Protein AF-A0A2P2LAC6-F1 (afdb_monomer_lite)

InterPro domains:
  IPR000445 Helix-hairpin-helix motif [PF00633] (2-30)
  IPR003265 HhH-GPD domain [PF00730] (36-66)
  IPR003265 HhH-GPD domain [SM00478] (1-96)
  IPR003265 HhH-GPD domain [cd00056] (2-93)
  IPR004036 Endonuclease III-like, conserved site-2 [PS01155] (5-34)
  IPR011257 DNA glycosylase [SSF48150] (2-92)
  IPR023170 Helix-hairpin-helix, base-excision DNA repair, C-terminal [G3DSA:1.10.1670.10] (22-97)

Structure (mmCIF, N/CA/C/O backbone):
data_AF-A0A2P2LAC6-F1
#
_entry.id   AF-A0A2P2LAC6-F1
#
loop_
_atom_site.group_PDB
_atom_site.id
_atom_site.type_symbol
_atom_site.label_atom_id
_atom_site.label_alt_id
_atom_site.label_comp_id
_atom_site.label_asym_id
_atom_site.label_entity_id
_atom_site.label_seq_id
_atom_site.pdbx_PDB_ins_code
_atom_site.Cartn_x
_atom_site.Cartn_y
_atom_site.Cartn_z
_atom_site.occupancy
_atom_site.B_iso_or_equiv
_atom_site.auth_seq_id
_atom_site.auth_comp_id
_atom_site.auth_asym_id
_atom_site.auth_atom_id
_atom_site.pdbx_PDB_model_num
ATOM 1 N N . MET A 1 1 ? 27.574 -0.923 -14.404 1.00 49.78 1 MET A N 1
ATOM 2 C CA . MET A 1 1 ? 26.449 -0.638 -13.482 1.00 49.78 1 MET A CA 1
ATOM 3 C C . MET A 1 1 ? 25.765 -1.964 -13.191 1.00 49.78 1 MET A C 1
ATOM 5 O O . MET A 1 1 ? 25.698 -2.776 -14.099 1.00 49.78 1 MET A O 1
ATOM 9 N N . LYS A 1 2 ? 25.349 -2.237 -11.950 1.00 59.72 2 LYS A N 1
ATOM 10 C CA . LYS A 1 2 ? 25.031 -3.602 -11.474 1.00 59.72 2 LYS A CA 1
ATOM 11 C C . LYS A 1 2 ? 23.807 -4.274 -12.140 1.00 59.72 2 LYS A C 1
ATOM 13 O O . LYS A 1 2 ? 23.605 -5.455 -11.910 1.00 59.72 2 LYS A O 1
ATOM 18 N N . TYR A 1 3 ? 23.049 -3.555 -12.973 1.00 63.53 3 TYR A N 1
ATOM 19 C CA . TYR A 1 3 ? 21.818 -4.048 -13.608 1.00 63.53 3 TYR A CA 1
ATOM 20 C C . TYR A 1 3 ? 21.689 -3.709 -15.105 1.00 63.53 3 TYR A C 1
ATOM 22 O O . TYR A 1 3 ? 20.594 -3.762 -15.629 1.00 63.53 3 TYR A O 1
ATOM 30 N N . ASP A 1 4 ? 22.767 -3.323 -15.799 1.00 64.06 4 ASP A N 1
ATOM 31 C CA . ASP A 1 4 ? 22.792 -3.046 -17.260 1.00 64.06 4 ASP A CA 1
ATOM 32 C C . ASP A 1 4 ? 21.668 -2.143 -17.835 1.00 64.06 4 ASP A C 1
ATOM 34 O O . ASP A 1 4 ? 21.392 -2.144 -19.028 1.00 64.06 4 ASP A O 1
ATOM 38 N N . GLY A 1 5 ? 21.033 -1.329 -16.983 1.00 69.38 5 GLY A N 1
ATOM 39 C CA . GLY A 1 5 ? 19.897 -0.476 -17.354 1.00 69.38 5 GLY A CA 1
ATOM 40 C C . GLY A 1 5 ? 18.518 -1.111 -17.140 1.00 69.38 5 GLY A C 1
ATOM 41 O O . GLY A 1 5 ? 17.518 -0.414 -17.291 1.00 69.38 5 GLY A O 1
ATOM 42 N N . ASP A 1 6 ? 18.461 -2.375 -16.727 1.00 73.69 6 ASP A N 1
ATOM 43 C CA . ASP A 1 6 ? 17.235 -3.071 -16.357 1.00 73.69 6 ASP A CA 1
ATOM 44 C C . ASP A 1 6 ? 16.844 -2.826 -14.896 1.00 73.69 6 ASP A C 1
ATOM 46 O O . ASP A 1 6 ? 17.671 -2.634 -13.998 1.00 73.69 6 ASP A O 1
ATOM 50 N N . ILE A 1 7 ? 15.535 -2.824 -14.655 1.00 74.25 7 ILE A N 1
ATOM 51 C CA . ILE A 1 7 ? 14.969 -2.659 -13.317 1.00 74.25 7 ILE A CA 1
ATOM 52 C C . ILE A 1 7 ? 15.016 -4.039 -12.634 1.00 74.25 7 ILE A C 1
ATOM 54 O O . ILE A 1 7 ? 14.594 -5.020 -13.243 1.00 74.25 7 ILE A O 1
ATOM 58 N N . PRO A 1 8 ? 15.524 -4.168 -11.397 1.00 78.00 8 PRO A N 1
ATOM 59 C CA . PRO A 1 8 ? 15.624 -5.464 -10.732 1.00 78.00 8 PRO A CA 1
ATOM 60 C C . PRO A 1 8 ? 14.264 -5.988 -10.254 1.00 78.00 8 PRO A C 1
ATOM 62 O O . PRO A 1 8 ? 13.492 -5.257 -9.638 1.00 78.00 8 PRO A O 1
ATOM 65 N N . SER A 1 9 ? 14.000 -7.277 -10.479 1.00 80.38 9 SER A N 1
ATOM 66 C CA . SER A 1 9 ? 12.703 -7.931 -10.24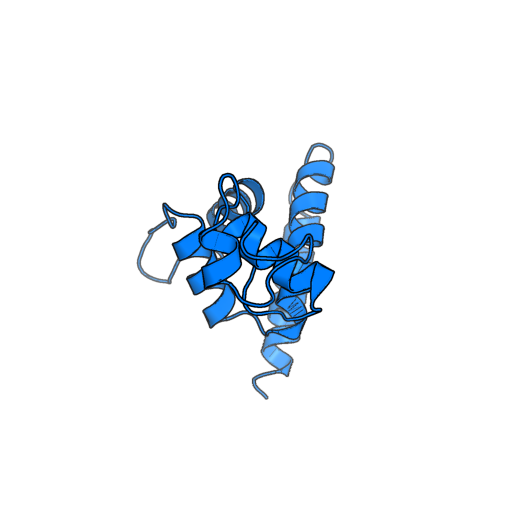4 1.00 80.38 9 SER A CA 1
ATOM 67 C C . SER A 1 9 ? 12.450 -8.400 -8.808 1.00 80.38 9 SER A C 1
ATOM 69 O O . SER A 1 9 ? 11.478 -9.117 -8.557 1.00 80.38 9 SER A O 1
ATOM 71 N N . THR A 1 10 ? 13.297 -8.008 -7.853 1.00 84.62 10 THR A N 1
ATOM 72 C CA . THR A 1 10 ? 13.154 -8.367 -6.437 1.00 84.62 10 THR A CA 1
ATOM 73 C C . THR A 1 10 ? 13.007 -7.127 -5.553 1.00 84.62 10 THR A C 1
ATOM 75 O O . THR A 1 10 ? 13.540 -6.054 -5.839 1.00 84.62 10 THR A O 1
ATOM 78 N N . LEU A 1 11 ? 12.267 -7.269 -4.447 1.00 83.25 11 LEU A N 1
ATOM 79 C CA . LEU A 1 11 ? 12.032 -6.168 -3.508 1.00 83.25 11 LEU A CA 1
ATOM 80 C C . LEU A 1 11 ? 13.334 -5.704 -2.833 1.00 83.25 11 LEU A C 1
ATOM 82 O O . LEU A 1 11 ? 13.538 -4.506 -2.660 1.00 83.25 11 LEU A O 1
ATOM 86 N N . GLU A 1 12 ? 14.200 -6.645 -2.453 1.00 85.50 12 GLU A N 1
ATOM 87 C CA . GLU A 1 12 ? 15.473 -6.360 -1.781 1.00 85.50 12 GLU A CA 1
ATOM 88 C C . GLU A 1 12 ? 16.431 -5.597 -2.700 1.00 85.50 12 GLU A C 1
ATOM 90 O O . GLU A 1 12 ? 17.040 -4.612 -2.280 1.00 85.50 12 GLU A O 1
ATOM 95 N N . ASP A 1 13 ? 16.493 -5.978 -3.978 1.00 85.00 13 ASP A N 1
ATOM 96 C CA . ASP A 1 13 ? 17.322 -5.280 -4.955 1.00 85.00 13 ASP A CA 1
ATOM 97 C C . ASP A 1 13 ? 16.787 -3.874 -5.241 1.00 85.00 13 ASP A C 1
ATOM 99 O O . ASP A 1 13 ? 17.575 -2.933 -5.336 1.00 85.00 13 ASP A O 1
ATOM 103 N N . LEU A 1 14 ? 15.463 -3.692 -5.305 1.00 84.62 14 LEU A N 1
ATOM 104 C CA . LEU A 1 14 ? 14.855 -2.364 -5.421 1.00 84.62 14 LEU A CA 1
ATOM 105 C C . LEU A 1 14 ? 15.165 -1.486 -4.205 1.00 84.62 14 LEU A C 1
ATOM 107 O O . LEU A 1 14 ? 15.493 -0.318 -4.377 1.00 84.62 14 LEU A O 1
ATOM 111 N N . LEU A 1 15 ? 15.106 -2.038 -2.991 1.00 85.56 15 LEU A N 1
ATOM 112 C CA . LEU A 1 15 ? 15.463 -1.329 -1.756 1.00 85.56 15 LEU A CA 1
ATOM 113 C C . LEU A 1 15 ? 16.954 -0.974 -1.678 1.00 85.56 15 LEU A C 1
ATOM 115 O O . LEU A 1 15 ? 17.323 -0.021 -0.995 1.00 85.56 15 LEU A O 1
ATOM 119 N N . SER A 1 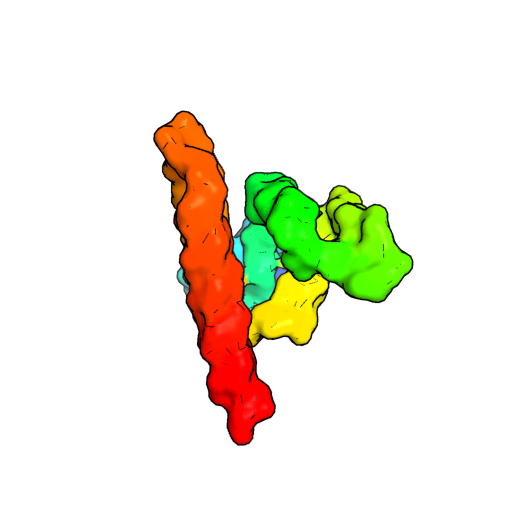16 ? 17.812 -1.720 -2.378 1.00 86.44 16 SER A N 1
ATOM 120 C CA . SER A 1 16 ? 19.245 -1.425 -2.464 1.00 86.44 16 SER A CA 1
ATOM 121 C C . SER A 1 16 ? 19.566 -0.219 -3.358 1.00 86.44 16 SER A C 1
ATOM 123 O O . SER A 1 16 ? 20.683 0.306 -3.306 1.00 86.44 16 SER A O 1
ATOM 125 N N . LEU A 1 17 ? 18.608 0.237 -4.178 1.00 84.75 17 LEU A N 1
ATOM 126 C CA . LEU A 1 17 ? 18.800 1.370 -5.076 1.00 84.75 17 LEU A CA 1
ATOM 127 C C . LEU A 1 17 ? 18.682 2.707 -4.323 1.00 84.75 17 LEU A C 1
ATOM 129 O O . LEU A 1 17 ? 17.718 2.936 -3.585 1.00 84.75 17 LEU A O 1
ATOM 133 N N . PRO A 1 18 ? 19.627 3.643 -4.535 1.00 83.50 18 PRO A N 1
ATOM 134 C CA . PRO A 1 18 ? 19.605 4.931 -3.857 1.00 83.50 18 PRO A CA 1
ATOM 135 C C . PRO A 1 18 ? 18.357 5.727 -4.262 1.00 83.50 18 PRO A C 1
ATOM 137 O O . PRO A 1 18 ? 18.121 5.981 -5.440 1.00 83.50 18 PRO A O 1
ATOM 140 N N . GLY A 1 19 ? 17.559 6.132 -3.271 1.00 83.31 19 GLY A N 1
ATOM 141 C CA . GLY A 1 19 ? 16.327 6.903 -3.475 1.00 83.31 19 GLY A CA 1
ATOM 142 C C . GLY A 1 19 ? 15.042 6.071 -3.575 1.00 83.31 19 GLY A C 1
ATOM 143 O O . GLY A 1 19 ? 13.957 6.654 -3.605 1.00 83.31 19 GLY A O 1
ATOM 144 N N . ILE A 1 20 ? 15.124 4.735 -3.564 1.00 83.81 20 ILE A N 1
ATOM 145 C CA . ILE A 1 20 ? 13.945 3.860 -3.526 1.00 83.81 20 ILE A CA 1
ATOM 146 C C . ILE A 1 20 ? 13.675 3.416 -2.085 1.00 83.81 20 ILE A C 1
ATOM 148 O O . ILE A 1 20 ? 14.394 2.609 -1.510 1.00 83.81 20 ILE A O 1
ATOM 152 N N . GLY A 1 21 ? 12.603 3.946 -1.493 1.00 83.62 21 GLY A N 1
ATOM 153 C CA . GLY A 1 21 ? 12.093 3.479 -0.200 1.00 83.62 21 GLY A CA 1
ATOM 154 C C . GLY A 1 21 ? 11.121 2.293 -0.324 1.00 83.62 21 GLY A C 1
ATOM 155 O O . GLY A 1 21 ? 10.671 1.980 -1.430 1.00 83.62 21 GLY A O 1
ATOM 156 N N . PRO A 1 22 ? 10.687 1.695 0.803 1.00 81.38 22 PRO A N 1
ATOM 157 C CA . PRO A 1 22 ? 9.778 0.538 0.832 1.00 81.38 22 PRO A CA 1
ATOM 158 C C . PRO A 1 22 ? 8.484 0.744 0.041 1.00 81.38 22 PRO A C 1
ATOM 160 O O . PRO A 1 22 ? 8.054 -0.124 -0.717 1.00 81.38 22 PRO A O 1
ATOM 163 N N . LYS A 1 23 ? 7.899 1.943 0.142 1.00 81.38 23 LYS A N 1
ATOM 164 C CA . LYS A 1 23 ? 6.717 2.342 -0.631 1.00 81.38 23 LYS A CA 1
ATOM 165 C C . LYS A 1 23 ? 6.964 2.254 -2.141 1.00 81.38 23 LYS A C 1
ATOM 167 O O . LYS A 1 23 ? 6.148 1.700 -2.876 1.00 81.38 23 LYS A O 1
ATOM 172 N N . MET A 1 24 ? 8.076 2.830 -2.596 1.00 82.56 24 MET A N 1
ATOM 173 C CA . MET A 1 24 ? 8.424 2.879 -4.014 1.00 82.56 24 MET A CA 1
ATOM 174 C C . MET A 1 24 ? 8.770 1.486 -4.533 1.00 82.56 24 MET A C 1
ATOM 176 O O . MET A 1 24 ? 8.298 1.126 -5.604 1.00 82.56 24 MET A O 1
ATOM 180 N N . ALA A 1 25 ? 9.484 0.672 -3.752 1.00 86.56 25 ALA A N 1
ATOM 181 C CA . ALA A 1 25 ? 9.783 -0.711 -4.110 1.00 86.56 25 ALA A CA 1
ATOM 182 C C . ALA A 1 25 ? 8.497 -1.524 -4.349 1.00 86.56 25 ALA A C 1
ATOM 184 O O . ALA A 1 25 ? 8.342 -2.137 -5.402 1.00 86.56 25 ALA A O 1
ATOM 185 N N . HIS A 1 26 ? 7.518 -1.456 -3.439 1.00 84.75 26 HIS A N 1
ATOM 186 C CA . HIS A 1 26 ? 6.229 -2.129 -3.634 1.00 84.75 26 HIS A CA 1
ATOM 187 C C . HIS A 1 26 ? 5.434 -1.584 -4.828 1.00 84.75 26 HIS A C 1
ATOM 189 O O . HIS A 1 26 ? 4.789 -2.357 -5.535 1.00 84.75 26 HIS A O 1
ATOM 195 N N . LEU A 1 27 ? 5.479 -0.270 -5.073 1.00 83.12 27 LEU A N 1
ATOM 196 C CA . LEU A 1 27 ? 4.804 0.341 -6.219 1.00 83.12 27 LEU A CA 1
ATOM 197 C C . LEU A 1 27 ? 5.395 -0.139 -7.549 1.00 83.12 27 LEU A C 1
ATOM 199 O O . LEU A 1 27 ? 4.647 -0.512 -8.448 1.00 83.12 27 LEU A O 1
ATOM 203 N N . VAL A 1 28 ? 6.724 -0.149 -7.660 1.00 84.62 28 VAL A N 1
ATOM 204 C CA . VAL A 1 28 ? 7.430 -0.607 -8.861 1.00 84.62 28 VAL A CA 1
ATOM 205 C C . VAL A 1 28 ? 7.191 -2.102 -9.072 1.00 84.62 28 VAL A C 1
ATOM 207 O O . VAL A 1 28 ? 6.858 -2.494 -10.184 1.00 84.62 28 VAL A O 1
ATOM 210 N N . MET A 1 29 ? 7.235 -2.922 -8.014 1.00 84.94 29 MET A N 1
ATOM 211 C CA . MET A 1 29 ? 6.885 -4.350 -8.091 1.00 84.94 29 MET A CA 1
ATOM 212 C C . MET A 1 29 ? 5.480 -4.589 -8.646 1.00 84.94 29 MET A C 1
ATOM 214 O O . MET A 1 29 ? 5.269 -5.471 -9.481 1.00 84.94 29 MET A O 1
ATOM 218 N N . ASN A 1 30 ? 4.528 -3.765 -8.216 1.00 82.19 30 ASN A N 1
ATOM 219 C CA . ASN A 1 30 ? 3.152 -3.860 -8.668 1.00 82.19 30 ASN A CA 1
ATOM 220 C C . ASN A 1 30 ? 2.982 -3.398 -10.127 1.00 82.19 30 ASN A C 1
ATOM 222 O O . ASN A 1 30 ? 2.303 -4.062 -10.894 1.00 82.19 30 ASN A O 1
ATOM 226 N N . ILE A 1 31 ? 3.607 -2.291 -10.544 1.00 81.00 31 ILE A N 1
ATOM 227 C CA . ILE A 1 31 ? 3.412 -1.736 -11.897 1.00 81.00 31 ILE A CA 1
ATOM 228 C C . ILE A 1 31 ? 4.263 -2.462 -12.947 1.00 81.00 31 ILE A C 1
ATOM 230 O O . ILE A 1 31 ? 3.763 -2.781 -14.021 1.00 81.00 31 ILE A O 1
ATOM 234 N N . ALA A 1 32 ? 5.543 -2.706 -12.661 1.00 82.88 32 ALA A N 1
ATOM 235 C CA . ALA A 1 32 ? 6.488 -3.254 -13.634 1.00 82.88 32 ALA A CA 1
ATOM 236 C C . ALA A 1 32 ? 6.381 -4.780 -13.772 1.00 82.88 32 ALA A C 1
ATOM 238 O O . ALA A 1 32 ? 6.500 -5.298 -14.878 1.00 82.88 32 ALA A O 1
ATOM 239 N N . TRP A 1 33 ? 6.115 -5.498 -12.673 1.00 82.44 33 TRP A N 1
ATOM 240 C CA . TRP A 1 33 ? 6.034 -6.967 -12.675 1.00 82.44 33 TRP A CA 1
ATOM 241 C C . TRP A 1 33 ? 4.635 -7.523 -12.448 1.00 82.44 33 TRP A C 1
ATOM 243 O O . TRP A 1 33 ? 4.472 -8.742 -12.419 1.00 82.44 33 TRP A O 1
ATOM 253 N N . ASN A 1 34 ? 3.629 -6.661 -12.259 1.00 77.06 34 ASN A N 1
ATOM 254 C CA . ASN A 1 34 ? 2.271 -7.069 -11.892 1.00 77.06 34 ASN A CA 1
ATOM 255 C C . ASN A 1 34 ? 2.253 -8.025 -10.679 1.00 77.06 34 ASN A C 1
ATOM 257 O O . ASN A 1 34 ? 1.395 -8.901 -10.561 1.00 77.06 34 ASN A O 1
ATOM 261 N N . ASN A 1 35 ? 3.249 -7.887 -9.795 1.00 77.69 35 ASN A N 1
ATOM 262 C CA . ASN A 1 35 ? 3.486 -8.788 -8.679 1.00 77.69 35 ASN A CA 1
ATOM 263 C C . ASN A 1 35 ? 3.134 -8.081 -7.369 1.00 77.69 35 ASN A C 1
ATOM 265 O O . ASN A 1 35 ? 3.900 -7.273 -6.833 1.00 77.69 35 ASN A O 1
ATOM 269 N N . VAL A 1 36 ? 1.953 -8.400 -6.844 1.00 74.06 36 VAL A N 1
ATOM 270 C CA . VAL A 1 36 ? 1.394 -7.745 -5.660 1.00 74.06 36 VAL A CA 1
ATOM 271 C C . VAL A 1 36 ? 1.974 -8.363 -4.383 1.00 74.06 36 VAL A C 1
ATOM 273 O O . VAL A 1 36 ? 1.334 -9.144 -3.681 1.00 74.06 36 VAL A O 1
ATOM 276 N N . GLN A 1 37 ? 3.219 -8.004 -4.075 1.00 72.50 37 GLN A N 1
ATOM 277 C CA . GLN A 1 37 ? 3.912 -8.441 -2.855 1.00 72.50 37 GLN A CA 1
ATOM 278 C C . GLN A 1 37 ? 3.443 -7.677 -1.606 1.00 72.50 37 GLN A C 1
ATOM 280 O O . GLN A 1 37 ? 3.570 -8.167 -0.484 1.00 72.50 37 GLN A O 1
ATOM 285 N N . GLY A 1 38 ? 2.857 -6.486 -1.771 1.00 76.50 38 GLY A N 1
ATOM 286 C CA . GLY A 1 38 ? 2.263 -5.772 -0.650 1.00 76.50 38 GLY A CA 1
ATOM 287 C C . GLY A 1 38 ? 1.477 -4.518 -1.002 1.00 76.50 38 GLY A C 1
ATOM 288 O O . GLY A 1 38 ? 1.517 -4.034 -2.130 1.00 76.50 38 GLY A O 1
ATOM 289 N N . ILE A 1 39 ? 0.748 -4.005 -0.006 1.00 80.06 39 ILE A N 1
ATOM 290 C CA . ILE A 1 39 ? -0.034 -2.772 -0.132 1.00 80.06 39 ILE A CA 1
ATOM 291 C C . ILE A 1 39 ? 0.935 -1.592 -0.055 1.00 80.06 39 ILE A C 1
ATOM 293 O O . ILE A 1 39 ? 1.700 -1.463 0.901 1.00 80.06 39 ILE A O 1
ATOM 297 N N . CYS A 1 40 ? 0.904 -0.715 -1.054 1.00 78.69 40 CYS A N 1
ATOM 298 C CA . CYS A 1 40 ? 1.748 0.476 -1.076 1.00 78.69 40 CYS A CA 1
ATOM 299 C C . CYS A 1 40 ? 1.114 1.578 -0.206 1.00 78.69 40 CYS A C 1
ATOM 301 O O . CYS A 1 40 ? 0.418 2.466 -0.686 1.00 78.69 40 CYS A O 1
ATOM 303 N N . VAL A 1 41 ? 1.301 1.508 1.108 1.00 77.44 41 VAL A N 1
ATOM 304 C CA . VAL A 1 41 ? 0.747 2.522 2.013 1.00 77.44 41 VAL A CA 1
ATOM 305 C C . VAL A 1 41 ? 1.530 3.825 1.861 1.00 77.44 41 VAL A C 1
ATOM 307 O O . VAL A 1 41 ? 2.750 3.856 2.017 1.00 77.44 41 VAL A O 1
ATOM 310 N N . ASP A 1 42 ? 0.829 4.914 1.556 1.00 78.31 42 ASP A N 1
ATOM 311 C CA . ASP A 1 42 ? 1.389 6.260 1.618 1.00 78.31 42 ASP A CA 1
ATOM 312 C C . ASP A 1 42 ? 0.998 6.981 2.917 1.00 78.31 42 ASP A C 1
ATOM 314 O O . ASP A 1 42 ? 0.210 6.488 3.726 1.00 78.31 42 ASP A O 1
ATOM 318 N N . THR A 1 43 ? 1.551 8.173 3.133 1.00 80.38 43 THR A N 1
ATOM 319 C CA . THR A 1 43 ? 1.244 8.993 4.312 1.00 80.38 43 THR A CA 1
ATOM 320 C C . THR A 1 43 ? -0.218 9.449 4.358 1.00 80.38 43 THR A C 1
ATOM 322 O O . THR A 1 43 ? -0.750 9.675 5.446 1.00 80.38 43 THR A O 1
ATOM 325 N N . HIS A 1 44 ? -0.899 9.570 3.217 1.00 81.31 44 HIS A N 1
ATOM 326 C CA . HIS A 1 44 ? -2.307 9.957 3.146 1.00 81.31 44 HIS A CA 1
ATOM 327 C C . HIS A 1 44 ? -3.227 8.800 3.544 1.00 81.31 44 HIS A C 1
ATOM 329 O O . HIS A 1 44 ? -4.043 8.958 4.447 1.00 81.31 44 HIS A O 1
ATOM 335 N N . VAL A 1 45 ? -3.044 7.632 2.937 1.00 78.81 45 VAL A N 1
ATOM 336 C CA . VAL A 1 45 ? -3.657 6.345 3.259 1.00 78.81 45 VAL A CA 1
ATOM 337 C C . VAL A 1 45 ? -3.427 6.025 4.727 1.00 78.81 45 VAL A C 1
ATOM 339 O O . VAL A 1 45 ? -4.392 5.775 5.435 1.00 78.81 45 VAL A O 1
ATOM 342 N N . HIS A 1 46 ? -2.196 6.150 5.228 1.00 82.44 46 HIS A N 1
ATOM 343 C CA . HIS A 1 46 ? -1.888 5.977 6.648 1.00 82.44 46 HIS A CA 1
ATOM 344 C C . HIS A 1 46 ? -2.756 6.877 7.544 1.00 82.44 46 HIS A C 1
ATOM 346 O O . HIS A 1 46 ? -3.386 6.407 8.493 1.00 82.44 46 HIS A O 1
ATOM 352 N N . ARG A 1 47 ? -2.865 8.173 7.218 1.00 80.88 47 ARG A N 1
ATOM 353 C CA . ARG A 1 47 ? -3.716 9.117 7.961 1.00 80.88 47 ARG A CA 1
ATOM 354 C C . ARG A 1 47 ? -5.204 8.784 7.854 1.00 80.88 47 ARG A C 1
ATOM 356 O O . ARG A 1 47 ? -5.914 8.916 8.849 1.00 80.88 47 ARG A O 1
ATOM 363 N N . ILE A 1 48 ? -5.683 8.361 6.685 1.00 81.06 48 ILE A N 1
ATOM 364 C CA . ILE A 1 48 ? -7.080 7.961 6.480 1.00 81.06 48 ILE A CA 1
ATOM 365 C C . ILE A 1 48 ? -7.387 6.694 7.269 1.00 81.06 48 ILE A C 1
ATOM 367 O O . ILE A 1 48 ? -8.363 6.676 8.004 1.00 81.06 48 ILE A O 1
ATOM 371 N N . CYS A 1 49 ? -6.556 5.661 7.170 1.00 79.69 49 CYS A N 1
ATOM 372 C CA . CYS A 1 49 ? -6.745 4.400 7.877 1.00 79.69 49 CYS A CA 1
ATOM 373 C C . CYS A 1 49 ? -6.742 4.605 9.396 1.00 79.69 49 CYS A C 1
ATOM 375 O O . CYS A 1 49 ? -7.596 4.045 10.084 1.00 79.69 49 CYS A O 1
ATOM 377 N N . ASN A 1 50 ? -5.859 5.470 9.909 1.00 79.62 50 ASN A N 1
ATOM 378 C CA . ASN A 1 50 ? -5.878 5.906 11.306 1.00 79.62 50 ASN A CA 1
ATOM 379 C C . ASN A 1 50 ? -7.177 6.657 11.659 1.00 79.62 50 ASN A C 1
ATOM 381 O O . ASN A 1 50 ? -7.763 6.408 12.709 1.00 79.62 50 ASN A O 1
ATOM 385 N N . ARG A 1 51 ? -7.670 7.540 10.780 1.00 77.19 51 ARG A N 1
ATOM 386 C CA . ARG A 1 51 ? -8.911 8.308 11.000 1.00 77.19 51 ARG A CA 1
ATOM 387 C C . ARG A 1 51 ? -10.183 7.459 10.902 1.00 77.19 51 ARG A C 1
ATOM 389 O O . ARG A 1 51 ? -11.145 7.740 11.606 1.00 77.19 51 ARG A O 1
ATOM 396 N N . LEU A 1 52 ? -10.186 6.441 10.045 1.00 75.38 52 LEU A N 1
ATOM 397 C CA . LEU A 1 52 ? -11.274 5.475 9.878 1.00 75.38 52 LEU A CA 1
ATOM 398 C C . LEU A 1 52 ? -11.263 4.381 10.947 1.00 75.38 52 LEU A C 1
ATOM 400 O O . LEU A 1 52 ? -12.216 3.614 11.039 1.00 75.38 52 LEU A O 1
ATOM 404 N N . GLY A 1 53 ? -10.192 4.284 11.736 1.00 76.12 53 GLY A N 1
ATOM 405 C CA . GLY A 1 53 ? -10.033 3.226 12.729 1.00 76.12 53 GLY A CA 1
ATOM 406 C C . GLY A 1 53 ? -9.787 1.842 12.122 1.00 76.12 53 GLY A C 1
ATOM 407 O O . GLY A 1 53 ? -9.824 0.860 12.850 1.00 76.12 53 GLY A O 1
ATOM 408 N N . TRP A 1 54 ? -9.486 1.738 10.823 1.00 76.19 54 TRP A N 1
ATOM 409 C CA . TRP A 1 54 ? -9.202 0.463 10.140 1.00 76.19 54 TRP A CA 1
ATOM 410 C C . TRP A 1 54 ? -7.940 -0.241 10.645 1.00 76.19 54 TRP A C 1
ATOM 412 O O . TRP A 1 54 ? -7.776 -1.444 10.467 1.00 76.19 54 TRP A O 1
ATOM 422 N N . VAL A 1 55 ? -7.045 0.518 11.272 1.00 73.25 55 VAL A N 1
ATOM 423 C CA . VAL A 1 55 ? -5.820 0.021 11.915 1.00 73.25 55 VAL A CA 1
ATOM 424 C C . VAL A 1 55 ? -5.950 -0.074 13.438 1.00 73.25 55 VAL A C 1
ATOM 426 O O . VAL A 1 55 ? -5.039 -0.559 14.103 1.00 73.25 55 VAL A O 1
ATOM 429 N N . SER A 1 56 ? -7.079 0.361 14.011 1.00 64.75 56 SER A N 1
ATOM 430 C CA . SER A 1 56 ? -7.346 0.216 15.443 1.00 64.75 56 SER A CA 1
ATOM 431 C C . SER A 1 56 ? -7.880 -1.183 15.741 1.00 64.75 56 SER A C 1
ATOM 433 O O . SER A 1 56 ? -8.908 -1.598 15.211 1.00 64.75 56 SER A O 1
ATOM 435 N N . ARG A 1 57 ? -7.201 -1.916 16.630 1.00 57.06 57 ARG A N 1
ATOM 436 C CA . ARG A 1 57 ? -7.725 -3.175 17.181 1.00 57.06 57 ARG A CA 1
ATOM 437 C C . ARG A 1 57 ? -8.726 -2.898 18.311 1.00 57.06 57 ARG A C 1
ATOM 439 O O . ARG A 1 57 ? -8.506 -1.973 19.099 1.00 57.06 57 ARG A O 1
ATOM 446 N N . PRO A 1 58 ? -9.777 -3.723 18.468 1.00 43.78 58 PRO A N 1
ATOM 447 C CA . PRO A 1 58 ? -10.666 -3.625 19.622 1.00 43.78 58 PRO A CA 1
ATOM 448 C C . PRO A 1 58 ? -9.857 -3.810 20.917 1.00 43.78 58 PRO A C 1
ATOM 450 O O . PRO A 1 58 ? -9.134 -4.791 21.073 1.00 43.78 58 PRO A O 1
ATOM 453 N N . GLY A 1 59 ? -9.930 -2.829 21.823 1.00 53.69 59 GLY A N 1
ATOM 454 C CA . GLY A 1 59 ? -9.236 -2.839 23.120 1.00 53.69 59 GLY A CA 1
ATOM 455 C C . GLY A 1 59 ? -7.912 -2.066 23.191 1.00 53.69 59 GLY A C 1
ATOM 456 O O . GLY A 1 59 ? -7.409 -1.842 24.289 1.00 53.69 59 GLY A O 1
ATOM 457 N N . LYS A 1 60 ? -7.361 -1.583 22.068 1.00 45.31 60 LYS A N 1
ATOM 458 C CA . LYS A 1 60 ? -6.215 -0.661 22.065 1.00 45.31 60 LYS A CA 1
ATOM 459 C C . LYS A 1 60 ? -6.513 0.531 21.164 1.00 45.31 60 LYS A C 1
ATOM 461 O O . LYS A 1 60 ? -6.632 0.383 19.952 1.00 45.31 60 LYS A O 1
ATOM 466 N N . LYS A 1 61 ? -6.535 1.735 21.746 1.00 46.88 61 LYS A N 1
ATOM 467 C CA . LYS A 1 61 ? -6.478 3.025 21.031 1.00 46.88 61 LYS A CA 1
ATOM 468 C C . LYS A 1 61 ? -5.069 3.232 20.445 1.00 46.88 61 LYS A C 1
ATOM 470 O O . LYS A 1 61 ? -4.424 4.240 20.697 1.00 46.88 61 LYS A O 1
ATOM 475 N N . GLN A 1 62 ? -4.539 2.221 19.764 1.00 50.06 62 GLN A N 1
ATOM 476 C CA . GLN A 1 62 ? -3.228 2.265 19.140 1.00 50.06 62 GLN A CA 1
ATOM 477 C C . GLN A 1 62 ? -3.453 2.653 17.682 1.00 50.06 62 GLN A C 1
ATOM 479 O O . GLN A 1 62 ? -3.773 1.819 16.840 1.00 50.06 62 GLN A O 1
ATOM 484 N N . THR A 1 63 ? -3.346 3.948 17.406 1.00 61.28 63 THR A N 1
ATOM 485 C CA . THR A 1 63 ? -3.038 4.443 16.064 1.00 61.28 63 THR A CA 1
ATOM 486 C C . THR A 1 63 ? -1.648 3.937 15.700 1.00 61.28 63 THR A C 1
ATOM 488 O O . THR A 1 63 ? -0.711 4.137 16.473 1.00 61.28 63 THR A O 1
ATOM 491 N N . THR A 1 64 ? -1.522 3.248 14.567 1.00 66.69 64 THR A N 1
ATOM 492 C CA . THR A 1 64 ? -0.216 2.843 14.027 1.00 66.69 64 THR A CA 1
ATOM 493 C C . THR A 1 64 ? 0.628 4.089 13.790 1.00 66.69 64 THR A C 1
ATOM 495 O O . THR A 1 64 ? 0.099 5.074 13.263 1.00 66.69 64 THR A O 1
ATOM 498 N N . SER A 1 65 ? 1.901 4.054 14.187 1.00 68.69 65 SER A N 1
ATOM 499 C CA . SER A 1 65 ? 2.815 5.203 14.069 1.00 68.69 65 SER A CA 1
ATOM 500 C C . SER A 1 65 ? 3.599 5.184 12.763 1.00 68.69 65 SER A C 1
ATOM 5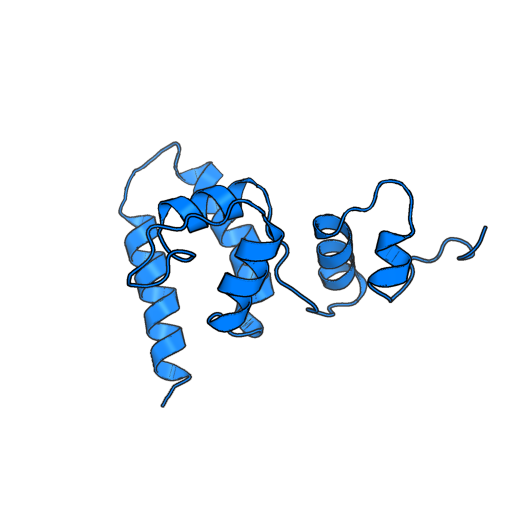02 O O . SER A 1 65 ? 4.034 6.238 12.301 1.00 68.69 65 SER A O 1
ATOM 504 N N . THR A 1 66 ? 3.770 4.007 12.158 1.00 78.06 66 THR A N 1
ATOM 505 C CA . THR A 1 66 ? 4.525 3.846 10.913 1.00 78.06 66 THR A CA 1
ATOM 506 C C . THR A 1 66 ? 3.624 3.372 9.762 1.00 78.06 66 THR A C 1
ATOM 508 O O . THR A 1 66 ? 2.645 2.646 9.982 1.00 78.06 66 THR A O 1
ATOM 511 N N . PRO A 1 67 ? 3.911 3.782 8.511 1.00 77.38 67 PRO A N 1
ATOM 512 C CA . PRO A 1 67 ? 3.231 3.259 7.324 1.00 77.38 67 PRO A CA 1
ATOM 513 C C . PRO A 1 67 ? 3.350 1.735 7.181 1.00 77.38 67 PRO A C 1
ATOM 515 O O . PRO A 1 67 ? 2.426 1.087 6.688 1.00 77.38 67 PRO A O 1
ATOM 518 N N . GLU A 1 68 ? 4.462 1.158 7.636 1.00 80.69 68 GLU A N 1
ATOM 519 C CA . GLU A 1 68 ? 4.738 -0.276 7.607 1.00 80.69 68 GLU A CA 1
ATOM 520 C C . GLU A 1 68 ? 3.785 -1.055 8.521 1.00 80.69 68 GLU A C 1
ATOM 522 O O . GLU A 1 68 ? 3.201 -2.046 8.085 1.00 80.69 68 GLU A O 1
ATOM 527 N N . GLU A 1 69 ? 3.538 -0.568 9.741 1.00 81.69 69 GLU A N 1
ATOM 528 C CA . GLU A 1 69 ? 2.546 -1.163 10.648 1.00 81.69 69 GLU A CA 1
ATOM 529 C C . GLU A 1 69 ? 1.133 -1.098 10.054 1.00 81.69 69 GLU A C 1
ATOM 531 O O . GLU A 1 69 ? 0.366 -2.060 10.131 1.00 81.69 69 GLU A O 1
ATOM 536 N N . THR A 1 70 ? 0.776 0.029 9.426 1.00 83.06 70 THR A N 1
ATOM 537 C CA . THR A 1 70 ? -0.510 0.159 8.726 1.00 83.06 70 THR A CA 1
ATOM 538 C C . THR A 1 70 ? -0.627 -0.847 7.591 1.00 83.06 70 THR A C 1
ATOM 540 O O . THR A 1 70 ? -1.684 -1.452 7.425 1.00 83.06 70 THR A O 1
ATOM 543 N N . ARG A 1 71 ? 0.443 -1.056 6.819 1.00 83.25 71 ARG A N 1
ATOM 544 C CA . ARG A 1 71 ? 0.473 -2.041 5.735 1.00 83.25 71 ARG A CA 1
ATOM 545 C C . ARG A 1 71 ? 0.207 -3.442 6.270 1.00 83.25 71 ARG A C 1
ATOM 547 O O . ARG A 1 71 ? -0.659 -4.119 5.729 1.00 83.25 71 ARG A O 1
ATOM 554 N N . GLU A 1 72 ? 0.906 -3.865 7.318 1.00 82.81 72 GLU A N 1
ATOM 555 C CA . GLU A 1 72 ? 0.721 -5.193 7.919 1.00 82.81 72 GLU A CA 1
ATOM 556 C C . GLU A 1 72 ? -0.689 -5.380 8.475 1.00 82.81 72 GLU A C 1
ATOM 558 O O . GLU A 1 72 ? -1.323 -6.408 8.239 1.00 82.81 72 GLU A O 1
ATOM 563 N N . ALA A 1 73 ? -1.217 -4.359 9.154 1.00 83.62 73 ALA A N 1
ATOM 564 C CA . ALA A 1 73 ? -2.582 -4.380 9.652 1.00 83.62 73 ALA A CA 1
ATOM 565 C C . ALA A 1 73 ? -3.595 -4.517 8.508 1.00 83.62 73 ALA A C 1
ATOM 567 O O . ALA A 1 73 ? -4.484 -5.355 8.600 1.00 83.62 73 ALA A O 1
ATOM 568 N N . LEU A 1 74 ? -3.448 -3.749 7.423 1.00 82.12 74 LEU A N 1
ATOM 569 C CA . LEU A 1 74 ? -4.318 -3.844 6.248 1.00 82.12 74 LEU A CA 1
ATOM 570 C C . LEU A 1 74 ? -4.197 -5.208 5.558 1.00 82.12 74 LEU A C 1
ATOM 572 O O . LEU A 1 74 ? -5.212 -5.804 5.220 1.00 82.12 74 LEU A O 1
ATOM 576 N N . GLN A 1 75 ? -2.982 -5.734 5.394 1.00 83.31 75 GLN A N 1
ATOM 577 C CA . GLN A 1 75 ? -2.748 -7.045 4.779 1.00 83.31 75 GLN A CA 1
ATOM 578 C C . GLN A 1 75 ? -3.365 -8.203 5.565 1.00 83.31 75 GLN A C 1
ATOM 580 O O . GLN A 1 75 ? -3.694 -9.224 4.968 1.00 83.31 75 GLN A O 1
ATOM 585 N N . LEU A 1 76 ? -3.512 -8.060 6.885 1.00 83.19 76 LEU A N 1
ATOM 586 C CA . LEU A 1 76 ? -4.068 -9.110 7.735 1.00 83.19 76 LEU A CA 1
ATOM 587 C C . LEU A 1 76 ? -5.547 -9.390 7.435 1.00 83.19 76 LEU A C 1
ATOM 589 O O . LEU A 1 76 ? -5.983 -10.531 7.556 1.00 83.19 76 LEU A O 1
ATOM 593 N N . TRP A 1 77 ? -6.324 -8.361 7.086 1.00 79.25 77 TRP A N 1
ATOM 594 C CA . TRP A 1 77 ? -7.774 -8.491 6.893 1.00 79.25 77 TRP A CA 1
ATOM 595 C C . TRP A 1 77 ? -8.242 -8.210 5.463 1.00 79.25 77 TRP A C 1
ATOM 597 O O . TRP A 1 77 ? -9.338 -8.634 5.102 1.00 79.25 77 TRP A O 1
ATOM 607 N N . LEU A 1 78 ? -7.450 -7.510 4.647 1.00 81.62 78 LEU A N 1
ATOM 608 C CA . LEU A 1 78 ? -7.794 -7.183 3.266 1.00 81.62 78 LEU A CA 1
ATOM 609 C C . LEU A 1 78 ? -7.307 -8.288 2.308 1.00 81.62 78 LEU A C 1
ATOM 611 O O . LEU A 1 78 ? -6.124 -8.631 2.336 1.00 81.62 78 LEU A O 1
ATOM 615 N N . PRO A 1 79 ? -8.163 -8.812 1.416 1.00 82.75 79 PRO A N 1
ATOM 616 C CA . PRO A 1 79 ? -7.795 -9.837 0.448 1.00 82.75 79 PRO A CA 1
ATOM 617 C C . PRO A 1 79 ? -6.905 -9.250 -0.658 1.00 82.75 79 PRO A C 1
ATOM 619 O O . PRO A 1 79 ? -6.977 -8.053 -0.959 1.00 82.75 79 PRO A O 1
ATOM 622 N N . LYS A 1 80 ? -6.042 -10.086 -1.253 1.00 80.31 80 LYS A N 1
ATOM 623 C CA . LYS A 1 80 ? -4.979 -9.647 -2.179 1.00 80.31 80 LYS A CA 1
ATOM 624 C C . LYS A 1 80 ? -5.516 -8.936 -3.419 1.00 80.31 80 LYS A C 1
ATOM 626 O O . LYS A 1 80 ? -4.858 -8.044 -3.947 1.00 80.31 80 LYS A O 1
ATOM 631 N N . GLU A 1 81 ? -6.718 -9.292 -3.853 1.00 79.94 81 GLU A N 1
ATOM 632 C CA . GLU A 1 81 ? -7.392 -8.717 -5.017 1.00 79.94 81 GLU A CA 1
ATOM 633 C C . GLU A 1 81 ? -7.695 -7.225 -4.815 1.00 79.94 81 GLU A C 1
ATOM 635 O O . GLU A 1 81 ? -7.718 -6.454 -5.773 1.00 79.94 81 GLU A O 1
ATOM 640 N N . GLU A 1 82 ? -7.882 -6.797 -3.563 1.00 80.44 82 GLU A N 1
ATOM 641 C CA . GLU A 1 82 ? -8.212 -5.414 -3.215 1.00 80.44 82 GLU A CA 1
ATOM 642 C C . GLU A 1 82 ? -6.961 -4.567 -2.902 1.00 80.44 82 GLU A C 1
ATOM 644 O O . GLU A 1 82 ? -7.057 -3.349 -2.754 1.00 80.44 82 GLU A O 1
ATOM 649 N N . TRP A 1 83 ? -5.761 -5.159 -2.863 1.00 82.12 83 TRP A N 1
ATOM 650 C CA . TRP A 1 83 ? -4.517 -4.444 -2.531 1.00 82.12 83 TRP A CA 1
ATOM 651 C C . TRP A 1 83 ? -4.107 -3.415 -3.592 1.00 82.12 83 TRP A C 1
ATOM 653 O O . TRP A 1 83 ? -3.527 -2.381 -3.264 1.00 82.12 83 TRP A O 1
ATOM 663 N N . VAL A 1 84 ? -4.417 -3.683 -4.861 1.00 78.50 84 VAL A N 1
ATOM 664 C CA . VAL A 1 84 ? -4.145 -2.771 -5.980 1.00 78.50 84 VAL A CA 1
ATOM 665 C C . VAL A 1 84 ? -5.150 -1.613 -6.034 1.00 78.50 84 VAL A C 1
ATOM 667 O O . VAL A 1 84 ? -4.707 -0.463 -6.066 1.00 78.50 84 VAL A O 1
ATOM 670 N N . PRO A 1 85 ? -6.480 -1.849 -6.024 1.00 79.62 85 PRO A N 1
ATOM 671 C CA . PRO A 1 85 ? -7.450 -0.763 -6.144 1.00 79.62 85 PRO A CA 1
ATOM 672 C C . PRO A 1 85 ? -7.555 0.112 -4.890 1.00 79.62 85 PRO A C 1
ATOM 674 O O . PRO A 1 85 ? -7.920 1.281 -5.012 1.00 79.62 85 PRO A O 1
ATOM 677 N N . ILE A 1 86 ? -7.233 -0.388 -3.691 1.00 80.12 86 ILE A N 1
ATOM 678 C CA . ILE A 1 86 ? -7.458 0.377 -2.454 1.00 80.12 86 ILE A CA 1
ATOM 679 C C . ILE A 1 86 ? -6.655 1.680 -2.396 1.00 80.12 86 ILE A C 1
ATOM 681 O O . ILE A 1 86 ? -7.177 2.711 -1.977 1.00 80.12 86 ILE A O 1
ATOM 685 N N . ASN A 1 87 ? -5.417 1.668 -2.881 1.00 77.56 87 ASN A N 1
ATOM 686 C CA . ASN A 1 87 ? -4.544 2.836 -2.882 1.00 77.56 87 ASN A CA 1
ATOM 687 C C . ASN A 1 87 ? -5.093 4.010 -3.699 1.00 77.56 87 ASN A C 1
ATOM 689 O O . ASN A 1 87 ? -5.314 5.075 -3.119 1.00 77.56 87 ASN A O 1
ATOM 693 N N . PRO A 1 88 ? -5.341 3.863 -5.017 1.00 75.56 88 PRO A N 1
ATOM 694 C CA . PRO A 1 88 ? -5.920 4.943 -5.796 1.00 75.56 88 PRO A CA 1
ATOM 695 C C . PRO A 1 88 ? -7.289 5.331 -5.243 1.00 75.56 88 PRO A C 1
ATOM 697 O O . PRO A 1 88 ? -7.567 6.520 -5.160 1.00 75.56 88 PRO A O 1
ATOM 700 N N . LEU A 1 89 ? -8.133 4.391 -4.802 1.00 79.44 89 LEU A N 1
ATOM 701 C CA . LEU A 1 89 ? -9.436 4.731 -4.217 1.00 79.44 89 LEU A CA 1
ATOM 702 C C . LEU A 1 89 ? -9.300 5.663 -3.003 1.00 79.44 89 LEU A C 1
ATOM 704 O O . LEU A 1 89 ? -9.974 6.691 -2.940 1.00 79.44 89 LEU A O 1
ATOM 708 N N . LEU A 1 90 ? -8.402 5.347 -2.070 1.00 75.88 90 LEU A N 1
ATOM 709 C CA . LEU A 1 90 ? -8.166 6.156 -0.875 1.00 75.88 90 LEU A CA 1
ATOM 710 C C . LEU A 1 90 ? -7.509 7.507 -1.194 1.00 75.88 90 LEU A C 1
ATOM 712 O O . LEU A 1 90 ? -7.863 8.510 -0.579 1.00 75.88 90 LEU A O 1
ATOM 716 N N . VAL A 1 91 ? -6.609 7.574 -2.177 1.00 75.38 91 VAL A N 1
ATOM 717 C CA . VAL A 1 91 ? -6.004 8.844 -2.617 1.00 75.38 91 VAL A CA 1
ATOM 718 C C . VAL A 1 91 ? -7.040 9.750 -3.293 1.00 75.38 91 VAL A C 1
ATOM 720 O O . VAL A 1 91 ? -7.129 10.935 -2.961 1.00 75.38 91 VAL A O 1
ATOM 723 N N . HIS A 1 92 ? -7.883 9.205 -4.178 1.00 76.69 92 HIS A N 1
ATOM 724 C CA . HIS A 1 92 ? -8.982 9.957 -4.795 1.00 76.69 92 HIS A CA 1
ATOM 725 C C . HIS A 1 92 ? -9.968 10.471 -3.747 1.00 76.69 92 HIS A C 1
ATOM 727 O O . HIS A 1 92 ? -10.448 11.597 -3.855 1.00 76.69 92 HIS A O 1
ATOM 733 N N . ILE A 1 93 ? -10.222 9.690 -2.695 1.00 71.81 93 ILE A N 1
ATOM 734 C CA . ILE A 1 93 ? -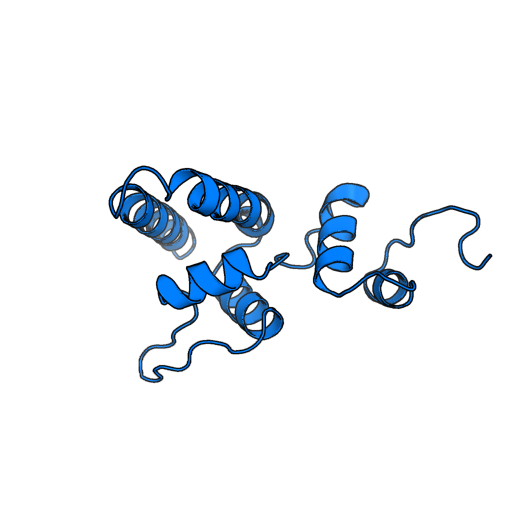11.031 10.127 -1.559 1.00 71.81 93 ILE A CA 1
ATOM 735 C C . ILE A 1 93 ? -10.438 11.368 -0.900 1.00 71.81 93 ILE A C 1
ATOM 737 O O . ILE A 1 93 ? -11.208 12.270 -0.608 1.00 71.81 93 ILE A O 1
ATOM 741 N N . VAL A 1 94 ? -9.119 11.464 -0.682 1.00 66.62 94 VAL A N 1
ATOM 742 C CA . VAL A 1 94 ? -8.507 12.676 -0.092 1.00 66.62 94 VAL A CA 1
ATOM 743 C C . VAL A 1 94 ? -8.715 13.891 -0.983 1.00 66.62 94 VAL A C 1
ATOM 745 O O . VAL A 1 94 ? -9.066 14.957 -0.484 1.00 66.62 94 VAL A O 1
ATOM 748 N N . SER A 1 95 ? -8.520 13.722 -2.292 1.00 62.91 95 SER A N 1
ATOM 749 C CA . SER A 1 95 ? -8.734 14.792 -3.269 1.00 62.91 95 SER A CA 1
ATOM 750 C C . SER A 1 95 ? -10.201 15.243 -3.296 1.00 62.91 95 SER A C 1
ATOM 752 O O . SER A 1 95 ? -10.482 16.438 -3.336 1.00 62.91 95 SER A O 1
ATOM 754 N N . PHE A 1 96 ? -11.138 14.300 -3.177 1.00 56.69 96 PHE A N 1
ATOM 755 C CA . PHE A 1 96 ? -12.578 14.557 -3.180 1.00 56.69 96 PHE A CA 1
ATOM 756 C C . PHE A 1 96 ? -13.119 15.065 -1.826 1.00 56.69 96 PHE A C 1
ATOM 758 O O . PHE A 1 96 ? -14.092 15.818 -1.783 1.00 56.69 96 PHE A O 1
ATOM 765 N N . PHE A 1 97 ? -12.477 14.714 -0.705 1.00 49.31 97 PHE A N 1
ATOM 766 C CA . PHE A 1 97 ? -12.916 15.068 0.654 1.00 49.31 97 PHE A CA 1
ATOM 767 C C . PHE A 1 97 ? -12.859 16.562 0.966 1.00 49.31 97 PHE A C 1
ATOM 769 O O . PHE A 1 97 ? -13.434 16.989 1.966 1.00 49.31 97 PHE A O 1
ATOM 776 N N . LEU A 1 98 ? -12.206 17.365 0.123 1.00 49.56 98 LEU A N 1
ATOM 777 C CA . LEU A 1 98 ? -12.289 18.820 0.223 1.00 49.56 98 LEU A CA 1
ATOM 778 C C . LEU A 1 98 ? -13.701 19.358 -0.074 1.00 49.56 98 LEU A C 1
ATOM 780 O O . LEU A 1 98 ? -13.980 20.493 0.297 1.00 49.56 98 LEU A O 1
ATOM 784 N N . VAL A 1 99 ? -14.601 18.571 -0.686 1.00 44.50 99 VAL A N 1
ATOM 785 C CA . VAL A 1 99 ? -15.897 19.082 -1.175 1.00 44.50 99 VAL A CA 1
ATOM 786 C C . VAL A 1 99 ? -17.122 18.522 -0.441 1.00 44.50 99 VAL A C 1
ATOM 788 O O . VAL A 1 99 ? -18.155 19.184 -0.418 1.00 44.50 99 VAL A O 1
ATOM 791 N N . SER A 1 100 ? -17.082 17.349 0.200 1.00 42.59 100 SER A N 1
ATOM 792 C CA . SER A 1 100 ? -18.269 16.861 0.934 1.00 42.59 100 SER A CA 1
ATOM 793 C C . SER A 1 100 ? -17.966 15.745 1.938 1.00 42.59 100 SER A C 1
ATOM 795 O O . SER A 1 100 ? -17.342 14.730 1.637 1.00 42.59 100 SER A O 1
ATOM 797 N N . CYS A 1 101 ? -18.409 15.968 3.175 1.00 44.34 101 CYS A N 1
ATOM 798 C CA . CYS A 1 101 ? -18.060 15.184 4.353 1.00 44.34 101 CYS A CA 1
ATOM 799 C C . CYS A 1 101 ? -18.962 13.938 4.521 1.00 44.34 101 CYS A C 1
ATOM 801 O O . CYS A 1 101 ? -20.149 13.952 4.203 1.00 44.34 101 CYS A O 1
ATOM 803 N N . PHE A 1 102 ? -18.391 12.878 5.100 1.00 46.50 102 PHE A N 1
ATOM 804 C CA . PHE A 1 102 ? -19.033 11.679 5.676 1.00 46.50 102 PHE A CA 1
ATOM 805 C C . PHE A 1 102 ? -19.695 10.634 4.758 1.00 46.50 102 PHE A C 1
ATOM 807 O O . PHE A 1 102 ? -19.479 9.441 4.981 1.00 46.50 102 PHE A O 1
ATOM 814 N N . PHE A 1 103 ? -20.464 11.012 3.733 1.00 47.81 103 PHE A N 1
ATOM 815 C CA . PHE A 1 103 ? -21.320 10.035 3.032 1.00 47.81 103 PHE A CA 1
ATOM 816 C C . PHE A 1 103 ? -20.528 8.958 2.262 1.00 47.81 103 PHE A C 1
ATOM 818 O O . PHE A 1 103 ? -20.820 7.766 2.365 1.00 47.81 103 PHE A O 1
ATOM 825 N N . VAL A 1 104 ? -19.456 9.349 1.563 1.00 52.47 104 VAL A N 1
ATOM 826 C CA . VAL A 1 104 ? -18.638 8.426 0.749 1.00 52.47 104 VAL A CA 1
ATOM 827 C C . VAL A 1 104 ? -17.863 7.420 1.611 1.00 52.47 104 VAL A C 1
ATOM 829 O O . VAL A 1 104 ? -17.712 6.262 1.221 1.00 52.47 104 VAL A O 1
ATOM 832 N N . MET A 1 105 ? -17.414 7.816 2.809 1.00 53.88 105 MET A N 1
ATOM 833 C CA . MET A 1 105 ? -16.661 6.915 3.697 1.00 53.88 105 MET A CA 1
ATOM 834 C C . MET A 1 105 ? -17.523 5.779 4.234 1.00 53.88 105 MET A C 1
ATOM 836 O O . MET A 1 105 ? -17.054 4.645 4.315 1.00 53.88 105 MET A O 1
ATOM 840 N N . CYS A 1 106 ? -18.788 6.064 4.548 1.00 53.12 106 CYS A N 1
ATOM 841 C CA . CYS A 1 106 ? -19.726 5.049 5.013 1.00 53.12 106 CYS A CA 1
ATOM 842 C C . CYS A 1 106 ? -19.975 3.990 3.926 1.00 53.12 106 CYS A C 1
ATOM 844 O O . CYS A 1 106 ? -19.901 2.791 4.195 1.00 53.12 106 CYS A O 1
ATOM 846 N N . VAL A 1 107 ? -20.166 4.426 2.674 1.00 58.62 107 VAL A N 1
ATOM 847 C CA . VAL A 1 107 ? -20.368 3.524 1.528 1.00 58.62 107 VAL A CA 1
ATOM 848 C C . VAL A 1 107 ? -19.131 2.667 1.263 1.00 58.62 107 VAL A C 1
ATOM 850 O O . VAL A 1 107 ? -19.271 1.472 1.011 1.00 58.62 107 VAL A O 1
ATOM 853 N N . LEU A 1 108 ? -17.922 3.232 1.350 1.00 61.31 108 LEU A N 1
ATOM 854 C CA . LEU A 1 108 ? -16.695 2.466 1.118 1.00 61.31 108 LEU A CA 1
ATOM 855 C C . LEU A 1 108 ? -16.469 1.415 2.210 1.00 61.31 108 LEU A C 1
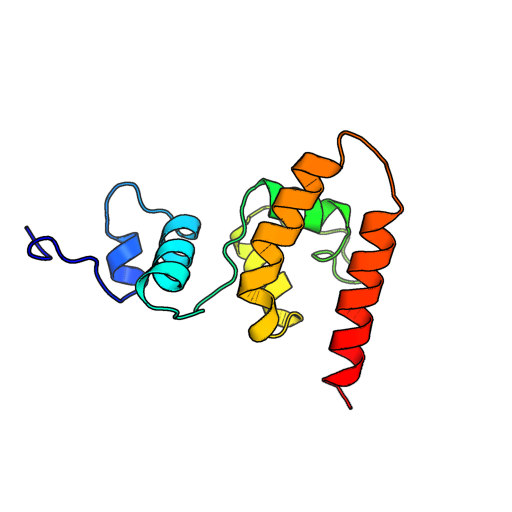ATOM 857 O O . LEU A 1 108 ? -16.198 0.259 1.892 1.00 61.31 108 LEU A O 1
ATOM 861 N N . ASN A 1 109 ? -16.643 1.794 3.481 1.00 61.78 109 ASN A N 1
ATOM 862 C CA . ASN A 1 109 ? -16.517 0.867 4.604 1.00 61.78 109 ASN A CA 1
ATOM 863 C C . ASN A 1 109 ? -17.544 -0.273 4.496 1.00 61.78 109 ASN A C 1
ATOM 865 O O . ASN A 1 109 ? -17.198 -1.444 4.624 1.00 61.78 109 ASN A O 1
ATOM 869 N N . CYS A 1 110 ? -18.789 0.059 4.142 1.00 56.50 110 CYS A N 1
ATOM 870 C CA . CYS A 1 110 ? -19.850 -0.920 3.928 1.00 56.50 110 CYS A CA 1
ATOM 871 C C . CYS A 1 110 ? -19.574 -1.829 2.714 1.00 56.50 110 CYS A C 1
ATOM 873 O O . CYS A 1 110 ? -19.795 -3.038 2.778 1.00 56.50 110 CYS A O 1
ATOM 875 N N . ARG A 1 111 ? -19.032 -1.293 1.611 1.00 59.97 111 ARG A N 1
ATOM 876 C CA . ARG A 1 111 ? -18.685 -2.071 0.407 1.00 59.97 111 ARG A CA 1
ATOM 877 C C . ARG A 1 111 ? -17.510 -3.022 0.640 1.00 59.97 111 ARG A C 1
ATOM 879 O O . ARG A 1 111 ? -17.550 -4.153 0.163 1.00 59.97 111 ARG A O 1
ATOM 886 N N . ILE A 1 112 ? -16.496 -2.585 1.383 1.00 64.00 112 ILE A N 1
ATOM 887 C CA . ILE A 1 112 ? -15.340 -3.416 1.733 1.00 64.00 112 ILE A CA 1
ATOM 888 C C . ILE A 1 112 ? -15.766 -4.508 2.725 1.00 64.00 112 ILE A C 1
ATOM 890 O O . ILE A 1 112 ? -15.532 -5.684 2.461 1.00 64.00 112 ILE A O 1
ATOM 894 N N . GLN A 1 113 ? -16.488 -4.169 3.802 1.00 58.38 113 GLN A N 1
ATOM 895 C CA . GLN A 1 113 ? -16.975 -5.168 4.766 1.00 58.38 113 GLN A CA 1
ATOM 896 C C . GLN A 1 113 ? -17.978 -6.159 4.159 1.00 58.38 113 GLN A C 1
ATOM 898 O O . GLN A 1 113 ? -17.926 -7.342 4.482 1.00 58.38 113 GLN A O 1
ATOM 903 N N . SER A 1 114 ? -18.863 -5.728 3.255 1.00 56.56 114 SER A N 1
ATOM 904 C CA . SER A 1 114 ? -19.822 -6.635 2.602 1.00 56.56 114 SER A CA 1
ATOM 905 C C . SER A 1 114 ? -19.171 -7.591 1.598 1.00 56.56 114 SER A C 1
ATOM 907 O O . SER A 1 114 ? 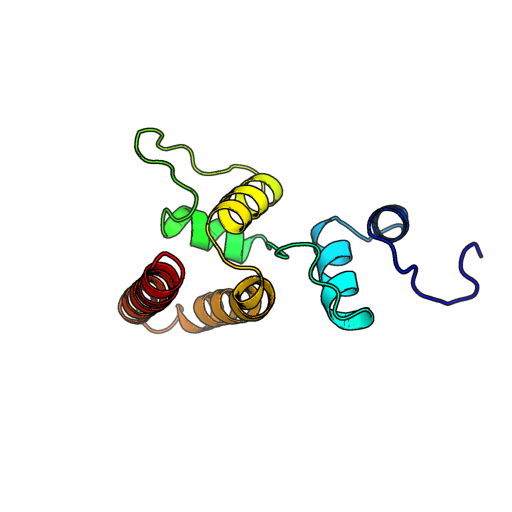-19.629 -8.726 1.463 1.00 56.56 114 SER A O 1
ATOM 909 N N . ARG A 1 115 ? -18.093 -7.181 0.911 1.00 56.94 115 ARG A N 1
ATOM 910 C CA . ARG A 1 115 ? -17.278 -8.093 0.085 1.00 56.94 115 ARG A CA 1
ATOM 911 C C . ARG A 1 115 ? -16.468 -9.067 0.934 1.00 56.94 115 ARG A C 1
ATOM 913 O O . ARG A 1 115 ? -16.392 -10.238 0.582 1.00 56.94 115 ARG A O 1
ATOM 920 N N . LEU A 1 116 ? -15.934 -8.609 2.062 1.00 53.09 116 LEU A N 1
ATOM 921 C CA . LEU A 1 116 ? -15.223 -9.458 3.018 1.00 53.09 116 LEU A CA 1
ATOM 922 C C . LEU A 1 116 ? -16.129 -10.518 3.643 1.00 53.09 116 LEU A C 1
ATOM 924 O O . LEU A 1 116 ? -15.722 -11.670 3.730 1.00 53.09 116 LEU A O 1
ATOM 928 N N . LEU A 1 117 ? -17.369 -10.170 4.006 1.00 55.88 117 LEU A N 1
ATOM 929 C CA . LEU A 1 117 ? -18.330 -11.139 4.546 1.00 55.88 117 LEU A CA 1
ATOM 930 C C . LEU A 1 117 ? -18.611 -12.297 3.572 1.00 55.88 117 LEU A C 1
ATOM 932 O O . LEU A 1 117 ? -18.835 -13.416 4.013 1.00 55.88 117 LEU A O 1
ATOM 936 N N . LYS A 1 118 ? -18.565 -12.039 2.258 1.00 53.88 118 LYS A N 1
ATOM 937 C CA . LYS A 1 118 ? -18.756 -13.062 1.215 1.00 53.88 118 LYS A CA 1
ATOM 938 C C . LYS A 1 118 ? -17.542 -13.968 0.993 1.00 53.88 118 LYS A C 1
ATOM 940 O O . LYS A 1 118 ? -17.704 -15.009 0.377 1.00 53.88 118 LYS A O 1
ATOM 945 N N . LEU A 1 119 ? -16.351 -13.569 1.443 1.00 43.97 119 LEU A N 1
ATOM 946 C CA . LEU A 1 119 ? -15.124 -14.377 1.363 1.00 43.97 119 LEU A CA 1
ATOM 947 C C . LEU A 1 119 ? -14.925 -15.273 2.602 1.00 43.97 119 LEU A C 1
ATOM 949 O O . LEU A 1 119 ? -14.047 -16.128 2.593 1.00 43.97 119 LEU A O 1
ATOM 953 N N . TRP A 1 120 ? -15.725 -15.069 3.655 1.00 34.84 120 TRP A N 1
ATOM 954 C CA . TRP A 1 120 ? -15.733 -15.854 4.899 1.00 34.84 120 TRP A CA 1
ATOM 955 C C . TRP A 1 120 ? -16.956 -16.798 5.021 1.00 34.84 120 TRP A C 1
ATOM 957 O O . TRP A 1 120 ? -17.213 -17.315 6.109 1.00 34.84 120 TRP A O 1
ATOM 967 N N . GLN A 1 121 ? -17.702 -17.024 3.929 1.00 36.59 121 GLN A N 1
ATOM 968 C CA . GLN A 1 121 ? -18.710 -18.090 3.767 1.00 36.59 121 GLN A CA 1
ATOM 969 C C . GLN A 1 121 ? -18.211 -19.121 2.760 1.00 36.59 121 GLN A C 1
ATOM 971 O O . GLN A 1 121 ? -18.512 -20.315 2.973 1.00 36.59 121 GLN A O 1
#

Radius of gyration: 16.21 Å; chains: 1; bounding box: 48×37×40 Å

Sequence (121 aa):
MKYDGDIPSTLEDLLSLPGIGPKMAHLVMNIAWNNVQGICVDTHVHRICNRLGWVSRPGKKQTTSTPEETREALQLWLPKEEWVPINPLLVHIVSFFLVSCFFVMCVLNCRIQSRLLKLWQ

Foldseek 3Di:
DVAPPDDDQDLVVQCVDPPRDSLNSQVCNCPVVVHRPWANFDPQNLVVCLVLCLLPDPPDNDSDPDSVSVGVSCPVQADSVCSVVVVVVSVVCVVVCVPDDDPVSVVVVCVRVVVSVVVVD

Organism: Rhizophora mucronata (NCBI:txid61149)

pLDDT: mean 71.21, std 13.62, range [34.84, 86.56]

Secondary structure (DSSP, 8-state):
-TTTTPPPSSHHHHHTSTT--HHHHHHHHHHHH----S----HHHHHHHHHHTTTPPTT-----SSHHHHHHHHHHHS-GGGHHHHHHHHHHHHHHTTT--SHHHHHHHHHHHHHHHHH--